Protein AF-A0A0D8XT19-F1 (afdb_monomer_lite)

pLDDT: mean 76.67, std 19.96, range [45.09, 95.81]

Radius of gyration: 22.97 Å; chains: 1; bounding box: 29×66×42 Å

Sequence (74 aa):
MDTLMEDPVKLPSGHIMDRKHIMRHLLSSQTNPFNRAPLSEEELVPAHSSPYTMAKKVNMKQKRKSLSASMQNI

Structure (mmCIF, N/CA/C/O backbone):
data_AF-A0A0D8XT19-F1
#
_entry.id   AF-A0A0D8XT19-F1
#
loop_
_atom_site.group_PDB
_atom_site.id
_atom_site.type_symbol
_atom_site.label_atom_id
_atom_site.label_alt_id
_atom_site.label_comp_id
_atom_site.label_asym_id
_atom_site.label_entity_id
_atom_site.label_seq_id
_atom_site.pdbx_PDB_ins_code
_atom_site.Cartn_x
_atom_site.Cartn_y
_atom_site.Cartn_z
_atom_site.occupancy
_atom_site.B_iso_or_equiv
_atom_site.auth_seq_id
_atom_site.auth_comp_id
_atom_site.auth_asym_id
_atom_site.auth_atom_id
_atom_site.pdbx_PDB_model_num
ATOM 1 N N . MET A 1 1 ? -11.438 -12.330 -9.886 1.00 48.72 1 MET A N 1
ATOM 2 C CA . MET A 1 1 ? -11.854 -12.154 -8.479 1.00 48.72 1 MET A CA 1
ATOM 3 C C . MET A 1 1 ? -11.850 -10.664 -8.204 1.00 48.72 1 MET A C 1
ATOM 5 O O . MET A 1 1 ? -10.796 -10.121 -7.912 1.00 48.72 1 MET A O 1
ATOM 9 N N . ASP A 1 2 ? -13.004 -10.015 -8.353 1.00 55.09 2 ASP A N 1
ATOM 10 C CA . ASP A 1 2 ? -13.190 -8.595 -8.029 1.00 55.09 2 ASP A CA 1
ATOM 11 C C . ASP A 1 2 ? -13.667 -8.481 -6.581 1.00 55.09 2 ASP A C 1
ATOM 13 O O . ASP A 1 2 ? -14.830 -8.216 -6.286 1.00 55.09 2 ASP A O 1
ATOM 17 N N . THR A 1 3 ? -12.775 -8.815 -5.652 1.00 65.50 3 THR A N 1
ATOM 18 C CA . THR A 1 3 ? -13.049 -8.689 -4.220 1.00 65.50 3 THR A CA 1
ATOM 19 C C . THR A 1 3 ? -12.886 -7.236 -3.797 1.00 65.50 3 THR A C 1
ATOM 21 O O . THR A 1 3 ? -11.836 -6.638 -4.040 1.00 65.50 3 THR A O 1
ATOM 24 N N . LEU A 1 4 ? -13.910 -6.685 -3.141 1.00 81.62 4 LEU A N 1
ATOM 25 C CA . LEU A 1 4 ? -13.843 -5.384 -2.481 1.00 81.62 4 LEU A CA 1
ATOM 26 C C . LEU A 1 4 ? -12.658 -5.372 -1.500 1.00 81.62 4 LEU A C 1
ATOM 28 O O . LEU A 1 4 ? -12.524 -6.281 -0.683 1.00 81.62 4 LEU A O 1
ATOM 32 N N . MET A 1 5 ? -11.795 -4.360 -1.596 1.00 86.19 5 MET A N 1
ATOM 33 C CA . MET A 1 5 ? -10.683 -4.187 -0.658 1.00 86.19 5 MET A CA 1
ATOM 34 C C . MET A 1 5 ? -11.224 -3.695 0.686 1.00 86.19 5 MET A C 1
ATOM 36 O O . MET A 1 5 ? -11.866 -2.646 0.738 1.00 86.19 5 MET A O 1
ATOM 40 N N . GLU A 1 6 ? -10.954 -4.436 1.761 1.00 87.31 6 GLU A N 1
ATOM 41 C CA . GLU A 1 6 ? -11.400 -4.080 3.116 1.00 87.31 6 GLU A CA 1
ATOM 42 C C . GLU A 1 6 ? -10.476 -3.019 3.731 1.00 87.31 6 GLU A C 1
ATOM 44 O O . GLU A 1 6 ? -10.943 -1.972 4.183 1.00 87.31 6 GLU A O 1
ATOM 49 N N . ASP A 1 7 ? -9.159 -3.249 3.674 1.00 89.69 7 ASP A N 1
ATOM 50 C CA . ASP A 1 7 ? -8.131 -2.325 4.169 1.00 89.69 7 ASP A CA 1
ATOM 51 C C . ASP A 1 7 ? -7.107 -1.980 3.064 1.00 89.69 7 ASP A C 1
ATOM 53 O O . ASP A 1 7 ? -5.993 -2.509 3.042 1.00 89.69 7 ASP A O 1
ATOM 57 N N . PRO A 1 8 ? -7.484 -1.144 2.079 1.00 92.81 8 PRO A N 1
ATOM 58 C CA . PRO A 1 8 ? -6.606 -0.694 1.017 1.00 92.81 8 PRO A CA 1
ATOM 59 C C . PRO A 1 8 ? -5.422 0.104 1.575 1.00 92.81 8 PRO A C 1
ATOM 61 O O . PRO A 1 8 ? -5.565 1.114 2.271 1.00 92.81 8 PRO A O 1
ATOM 64 N N . VAL A 1 9 ? -4.230 -0.314 1.172 1.00 93.44 9 VAL A N 1
ATOM 65 C CA . VAL A 1 9 ? -2.960 0.366 1.398 1.00 93.44 9 VAL A CA 1
ATOM 66 C C . VAL A 1 9 ? -2.329 0.739 0.067 1.00 93.44 9 VAL A C 1
ATOM 68 O O . VAL A 1 9 ? -2.438 0.020 -0.927 1.00 93.44 9 VAL A O 1
ATOM 71 N N . LYS A 1 10 ? -1.667 1.888 0.052 1.00 94.00 10 LYS A N 1
ATOM 72 C CA . LYS A 1 10 ? -0.918 2.425 -1.071 1.00 94.00 10 LYS A CA 1
ATOM 73 C C . LYS A 1 10 ? 0.556 2.073 -0.910 1.00 94.00 10 LYS A C 1
ATOM 75 O O . LYS A 1 10 ? 1.161 2.365 0.121 1.00 94.00 10 LYS A O 1
ATOM 80 N N . LEU A 1 11 ? 1.121 1.472 -1.950 1.00 93.94 11 LEU A N 1
ATOM 81 C CA . LEU A 1 11 ? 2.546 1.178 -2.063 1.00 93.94 11 LEU A CA 1
ATOM 82 C C . LEU A 1 11 ? 3.303 2.426 -2.564 1.00 93.94 11 LEU A C 1
ATOM 84 O O . LEU A 1 11 ? 2.715 3.241 -3.285 1.00 93.94 11 LEU A O 1
ATOM 88 N N . PRO A 1 12 ? 4.625 2.532 -2.324 1.00 92.44 12 PRO A N 1
ATOM 89 C CA . PRO A 1 12 ? 5.469 3.602 -2.879 1.00 92.44 12 PRO A CA 1
ATOM 90 C C . PRO A 1 12 ? 5.408 3.693 -4.408 1.00 92.44 12 PRO A C 1
ATOM 92 O O . PRO A 1 12 ? 5.496 4.771 -4.986 1.00 92.44 12 PRO A O 1
ATOM 95 N N . SER A 1 13 ? 5.174 2.554 -5.069 1.00 91.62 13 SER A N 1
ATOM 96 C CA . SER A 1 13 ? 4.970 2.471 -6.523 1.00 91.62 13 SER A CA 1
ATOM 97 C C . SER A 1 13 ? 3.664 3.104 -7.031 1.00 91.62 13 SER A C 1
ATOM 99 O O . SER A 1 13 ? 3.456 3.170 -8.237 1.00 91.62 13 SER A O 1
ATOM 101 N N . GLY A 1 14 ? 2.762 3.527 -6.140 1.00 90.12 14 GLY A N 1
ATOM 102 C CA . GLY A 1 14 ? 1.461 4.108 -6.480 1.00 90.12 14 GLY A CA 1
ATOM 103 C C . GLY A 1 14 ? 0.310 3.103 -6.581 1.00 90.12 14 GLY A C 1
ATOM 104 O O . GLY A 1 14 ? -0.845 3.525 -6.569 1.00 90.12 14 GLY A O 1
ATOM 105 N N . HIS A 1 15 ? 0.600 1.799 -6.616 1.00 92.75 15 HIS A N 1
ATOM 106 C CA . HIS A 1 15 ? -0.420 0.748 -6.593 1.00 92.75 15 HIS A CA 1
ATOM 107 C C . HIS A 1 15 ? -1.157 0.702 -5.248 1.00 92.75 15 HIS A C 1
ATOM 109 O O . HIS A 1 15 ? -0.559 0.941 -4.198 1.00 92.75 15 HIS A O 1
ATOM 115 N N . ILE A 1 16 ? -2.447 0.362 -5.289 1.00 92.75 16 ILE A N 1
ATOM 116 C CA . ILE A 1 16 ? -3.291 0.160 -4.108 1.00 92.75 16 ILE A CA 1
ATOM 117 C C . ILE A 1 16 ? -3.701 -1.309 -4.054 1.00 92.75 16 ILE A C 1
ATOM 119 O O . ILE A 1 16 ? -4.123 -1.870 -5.065 1.00 92.75 16 ILE A O 1
ATOM 123 N N . MET A 1 17 ? -3.582 -1.928 -2.884 1.00 92.81 17 MET A N 1
ATOM 124 C CA . MET A 1 17 ? -4.035 -3.297 -2.644 1.00 92.81 17 MET A CA 1
ATOM 125 C C . MET A 1 17 ? -4.444 -3.497 -1.187 1.00 92.81 17 MET A C 1
ATOM 127 O O . MET A 1 17 ? -4.151 -2.663 -0.340 1.00 92.81 17 MET A O 1
ATOM 131 N N . ASP A 1 18 ? -5.113 -4.604 -0.881 1.00 93.25 18 ASP A N 1
ATOM 132 C CA . ASP A 1 18 ? -5.520 -4.920 0.491 1.00 93.25 18 ASP A CA 1
ATOM 133 C C . ASP A 1 18 ? -4.305 -5.260 1.378 1.00 93.25 18 ASP A C 1
ATOM 135 O O . ASP A 1 18 ? -3.440 -6.058 0.983 1.00 93.25 18 ASP A O 1
ATOM 139 N N . ARG A 1 19 ? -4.265 -4.697 2.592 1.00 92.94 19 ARG A N 1
ATOM 140 C CA . ARG A 1 19 ? -3.219 -4.916 3.596 1.00 92.94 19 ARG A CA 1
ATOM 141 C C . ARG A 1 19 ? -2.949 -6.398 3.813 1.00 92.94 19 ARG A C 1
ATOM 143 O O . ARG A 1 19 ? -1.792 -6.808 3.804 1.00 92.94 19 ARG A O 1
ATOM 150 N N . LYS A 1 20 ? -3.989 -7.227 3.961 1.00 93.62 20 LYS A N 1
ATOM 151 C CA . LYS A 1 20 ? -3.812 -8.664 4.256 1.00 93.62 20 LYS A CA 1
ATOM 152 C C . LYS A 1 20 ? -3.034 -9.403 3.164 1.00 93.62 20 LYS A C 1
ATOM 154 O O . LYS A 1 20 ? -2.281 -10.331 3.459 1.00 93.62 20 LYS A O 1
ATOM 159 N N . HIS A 1 21 ? -3.184 -8.974 1.912 1.00 93.50 21 HIS A N 1
ATOM 160 C CA . HIS A 1 21 ? -2.496 -9.579 0.777 1.00 93.50 21 HIS A CA 1
ATOM 161 C C . HIS A 1 21 ? -1.034 -9.138 0.702 1.00 93.50 21 HIS A C 1
ATOM 163 O O . HIS A 1 21 ? -0.159 -9.994 0.567 1.00 93.50 21 HIS A O 1
ATOM 169 N N . ILE A 1 22 ? -0.753 -7.837 0.843 1.00 95.00 22 ILE A N 1
ATOM 170 C CA . ILE A 1 22 ? 0.636 -7.356 0.819 1.00 95.00 22 ILE A CA 1
ATOM 171 C C . ILE A 1 22 ? 1.430 -7.855 2.029 1.00 95.00 22 ILE A C 1
ATOM 173 O O . ILE A 1 22 ? 2.572 -8.263 1.867 1.00 95.00 22 ILE A O 1
ATOM 177 N N . MET A 1 23 ? 0.816 -7.941 3.213 1.00 94.81 23 MET A N 1
ATOM 178 C CA . MET A 1 23 ? 1.461 -8.501 4.406 1.00 94.81 23 MET A CA 1
ATOM 179 C C . MET A 1 23 ? 1.900 -9.945 4.192 1.00 94.81 23 MET A C 1
ATOM 181 O O . MET A 1 23 ? 3.049 -10.289 4.447 1.00 94.81 23 MET A O 1
ATOM 185 N N . ARG A 1 24 ? 1.021 -10.798 3.652 1.00 95.31 24 ARG A N 1
ATOM 186 C CA . ARG A 1 24 ? 1.378 -12.191 3.353 1.00 95.31 24 ARG A CA 1
ATOM 187 C C . ARG A 1 24 ? 2.527 -12.294 2.348 1.00 95.31 24 ARG A C 1
ATOM 189 O O . ARG A 1 24 ? 3.378 -13.172 2.492 1.00 95.31 24 ARG A O 1
ATOM 196 N N . HIS A 1 25 ? 2.547 -11.414 1.346 1.00 94.81 25 HIS A N 1
ATOM 197 C CA . HIS A 1 25 ? 3.650 -11.345 0.392 1.00 94.81 25 HIS A CA 1
ATOM 198 C C . HIS A 1 25 ? 4.955 -10.962 1.092 1.00 94.81 25 HIS A C 1
ATOM 200 O O . HIS A 1 25 ? 5.918 -11.709 0.973 1.00 94.81 25 HIS A O 1
ATOM 206 N N . LEU A 1 26 ? 4.964 -9.898 1.902 1.00 94.56 26 LEU A N 1
ATOM 207 C CA . LEU A 1 26 ? 6.149 -9.432 2.636 1.00 94.56 26 LEU A CA 1
ATOM 208 C C . LEU A 1 26 ? 6.689 -10.451 3.650 1.00 94.56 26 LEU A C 1
ATOM 210 O O . LEU A 1 26 ? 7.902 -10.539 3.827 1.00 94.56 26 LEU A O 1
ATOM 214 N N . LEU A 1 27 ? 5.819 -11.274 4.247 1.00 94.94 27 LEU A N 1
ATOM 215 C CA . LEU A 1 27 ? 6.225 -12.408 5.092 1.00 94.94 27 LEU A CA 1
ATOM 216 C C . LEU A 1 27 ? 6.979 -13.500 4.316 1.00 94.94 27 LEU A C 1
ATOM 218 O O . LEU A 1 27 ? 7.739 -14.258 4.911 1.00 94.94 27 LEU A O 1
ATOM 222 N N . SER A 1 28 ? 6.758 -13.597 3.003 1.00 94.31 28 SER A N 1
ATOM 223 C CA . SER A 1 28 ? 7.415 -14.578 2.128 1.00 94.31 28 SER A CA 1
ATOM 224 C C . SER A 1 28 ? 8.607 -13.974 1.375 1.00 94.31 28 SER A C 1
ATOM 226 O O . SER A 1 28 ? 9.613 -14.640 1.150 1.00 94.31 28 SER A O 1
ATOM 228 N N . SER A 1 29 ? 8.490 -12.714 0.951 1.00 93.38 29 SER A N 1
ATOM 229 C CA . SER A 1 29 ? 9.476 -11.965 0.179 1.00 93.38 29 SER A CA 1
ATOM 230 C C . SER A 1 29 ? 9.281 -10.467 0.398 1.00 93.38 29 SER A C 1
ATOM 232 O O . SER A 1 29 ? 8.228 -9.922 0.075 1.00 93.38 29 SER A O 1
ATOM 234 N N . GLN A 1 30 ? 10.323 -9.780 0.867 1.00 95.00 30 GLN A N 1
ATOM 235 C CA . GLN A 1 30 ? 10.341 -8.325 1.074 1.00 95.00 30 GLN A CA 1
ATOM 236 C C . GLN A 1 30 ? 10.483 -7.549 -0.247 1.00 95.00 30 GLN A C 1
ATOM 238 O O . GLN A 1 30 ? 11.421 -6.780 -0.464 1.00 95.00 30 GLN A O 1
ATOM 243 N N . THR A 1 31 ? 9.578 -7.809 -1.185 1.00 95.56 31 THR A N 1
ATOM 244 C CA . THR A 1 31 ? 9.555 -7.185 -2.507 1.00 95.56 31 THR A CA 1
ATOM 245 C C . THR A 1 31 ? 8.157 -6.705 -2.854 1.00 95.56 31 THR A C 1
ATOM 247 O O . THR A 1 31 ? 7.159 -7.171 -2.320 1.00 95.56 31 THR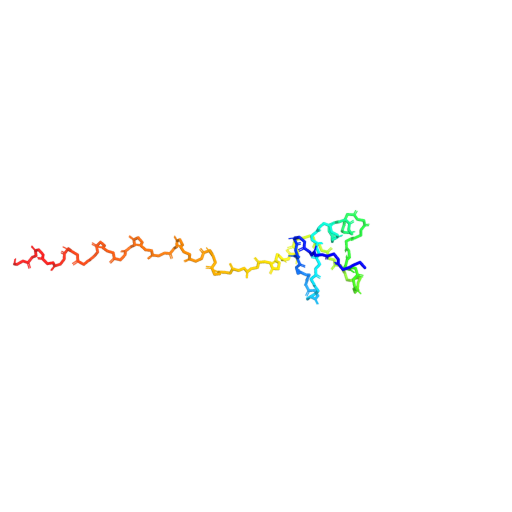 A O 1
ATOM 250 N N . ASN A 1 32 ? 8.051 -5.767 -3.779 1.00 93.62 32 ASN A N 1
ATOM 251 C CA . ASN A 1 32 ? 6.784 -5.330 -4.330 1.00 93.62 32 ASN A CA 1
ATOM 252 C C . ASN A 1 32 ? 6.287 -6.359 -5.369 1.00 93.62 32 ASN A C 1
ATOM 254 O O . ASN A 1 32 ? 7.028 -6.688 -6.299 1.00 93.62 32 ASN A O 1
ATOM 258 N N . PRO A 1 33 ? 5.036 -6.842 -5.278 1.00 93.94 33 PRO A N 1
ATOM 259 C CA . PRO A 1 33 ? 4.529 -7.896 -6.159 1.00 93.94 33 PRO A CA 1
ATOM 260 C C . PRO A 1 33 ? 4.411 -7.484 -7.639 1.00 93.94 33 PRO A C 1
ATOM 262 O O . PRO A 1 33 ? 4.338 -8.354 -8.503 1.00 93.94 33 PRO A O 1
ATOM 265 N N . 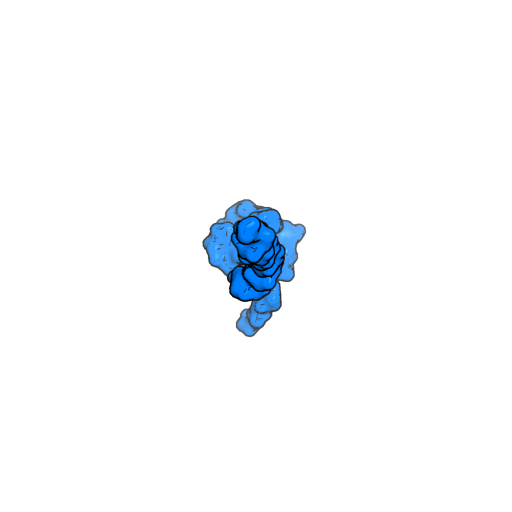PHE A 1 34 ? 4.415 -6.183 -7.953 1.00 93.62 34 PHE A N 1
ATOM 266 C CA . PHE A 1 34 ? 4.224 -5.669 -9.315 1.00 93.62 34 PHE A CA 1
ATOM 267 C C . PHE A 1 34 ? 5.535 -5.391 -10.053 1.00 93.62 34 PHE A C 1
ATOM 269 O O . PHE A 1 34 ? 5.657 -5.700 -11.235 1.00 93.62 34 PHE A O 1
ATOM 276 N N . ASN A 1 35 ? 6.520 -4.805 -9.372 1.00 93.00 35 ASN A N 1
ATOM 277 C CA . ASN A 1 35 ? 7.787 -4.393 -9.989 1.00 93.00 35 ASN A CA 1
ATOM 278 C C . ASN A 1 35 ? 9.020 -5.077 -9.377 1.00 93.00 35 ASN A C 1
ATOM 280 O O . ASN A 1 35 ? 10.133 -4.826 -9.829 1.00 93.00 35 ASN A O 1
ATOM 284 N N . ARG A 1 36 ? 8.826 -5.939 -8.366 1.00 93.50 36 ARG A N 1
ATOM 285 C CA . ARG A 1 36 ? 9.870 -6.689 -7.646 1.00 93.50 36 ARG A CA 1
ATOM 286 C C . ARG A 1 36 ? 10.932 -5.819 -6.970 1.00 93.50 36 ARG A C 1
ATOM 288 O O . ARG A 1 36 ? 11.968 -6.338 -6.565 1.00 93.50 36 ARG A O 1
ATOM 295 N N . ALA A 1 37 ? 10.683 -4.518 -6.826 1.00 94.62 37 ALA A N 1
ATOM 296 C CA . ALA A 1 37 ? 11.552 -3.643 -6.052 1.00 94.62 37 ALA A CA 1
ATOM 297 C C . ALA A 1 37 ? 11.535 -4.062 -4.571 1.00 94.62 37 ALA A C 1
ATOM 299 O O . ALA A 1 37 ? 10.510 -4.581 -4.122 1.00 94.62 37 ALA A O 1
ATOM 300 N N . PRO A 1 38 ? 12.615 -3.838 -3.806 1.00 95.62 38 PRO A N 1
ATOM 301 C CA . PRO A 1 38 ? 12.587 -3.990 -2.356 1.00 95.62 38 PRO A CA 1
ATOM 302 C C . PRO A 1 38 ? 11.439 -3.171 -1.764 1.00 95.62 38 PRO A C 1
ATOM 304 O O . PRO A 1 38 ? 11.196 -2.045 -2.199 1.00 95.62 38 PRO A O 1
ATOM 307 N N . LEU A 1 39 ? 10.706 -3.762 -0.829 1.00 95.81 39 LEU A N 1
ATOM 308 C CA . LEU A 1 39 ? 9.569 -3.123 -0.178 1.00 95.81 39 LEU A CA 1
ATOM 309 C C . LEU A 1 39 ? 9.485 -3.632 1.254 1.00 95.81 39 LEU A C 1
ATOM 311 O O . LEU A 1 39 ? 9.574 -4.841 1.482 1.00 95.81 39 LEU A O 1
ATOM 315 N N . SER A 1 40 ? 9.275 -2.720 2.195 1.00 94.19 40 SER A N 1
ATOM 316 C CA . SER A 1 40 ? 9.057 -3.049 3.600 1.00 94.19 40 SER A CA 1
ATOM 317 C C . SER A 1 40 ? 7.665 -2.609 4.068 1.00 94.19 40 SER A C 1
ATOM 319 O O . SER A 1 40 ? 6.946 -1.893 3.366 1.00 94.19 40 SER A O 1
ATOM 321 N N . GLU A 1 41 ? 7.234 -3.099 5.230 1.00 92.75 41 GLU A N 1
ATOM 322 C CA . GLU A 1 41 ? 5.889 -2.831 5.759 1.00 92.75 41 GLU A CA 1
ATOM 323 C C . GLU A 1 41 ? 5.703 -1.357 6.148 1.00 92.75 41 GLU A C 1
ATOM 325 O O . GLU A 1 41 ? 4.621 -0.793 5.988 1.00 92.75 41 GLU A O 1
ATOM 330 N N . GLU A 1 42 ? 6.771 -0.717 6.607 1.00 93.31 42 GLU A N 1
ATOM 331 C CA . GLU A 1 42 ? 6.800 0.662 7.092 1.00 93.31 42 GLU A CA 1
ATOM 332 C C . GLU A 1 42 ? 6.553 1.679 5.971 1.00 93.31 42 GLU A C 1
ATOM 334 O O . GLU A 1 42 ? 6.118 2.801 6.227 1.00 93.31 42 GLU A O 1
ATOM 339 N N . GLU A 1 43 ? 6.801 1.285 4.722 1.00 92.25 43 GLU A N 1
ATOM 340 C CA . GLU A 1 43 ? 6.579 2.114 3.537 1.00 92.25 43 GLU A CA 1
ATOM 341 C C . GLU A 1 43 ? 5.115 2.100 3.058 1.00 92.25 43 GLU A C 1
ATOM 343 O O . GLU A 1 43 ? 4.757 2.799 2.104 1.00 92.25 43 GLU A O 1
ATOM 348 N N . LEU A 1 44 ? 4.247 1.306 3.694 1.00 92.25 44 LEU A N 1
ATOM 349 C CA . LEU A 1 44 ? 2.842 1.173 3.317 1.00 92.25 44 LEU A CA 1
ATOM 350 C C . LEU A 1 44 ? 1.979 2.250 3.975 1.00 92.25 44 LEU A C 1
ATOM 352 O O . LEU A 1 4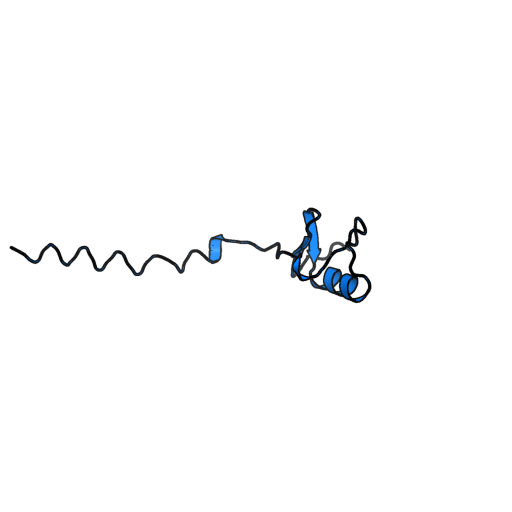4 ? 1.890 2.361 5.197 1.00 92.25 44 LEU A O 1
ATOM 356 N N . VAL A 1 45 ? 1.244 2.995 3.150 1.00 92.69 45 VAL A N 1
ATOM 357 C CA . VAL A 1 45 ? 0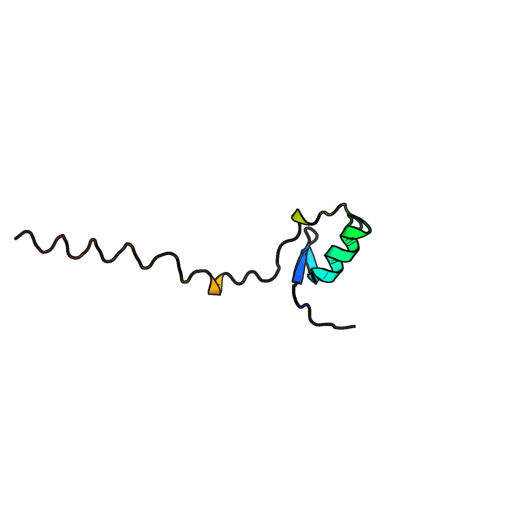.372 4.081 3.614 1.00 92.69 45 VAL A CA 1
ATOM 358 C C . VAL A 1 45 ? -1.095 3.660 3.503 1.00 92.69 45 VAL A C 1
ATOM 360 O O . VAL A 1 45 ? -1.505 3.220 2.431 1.00 92.69 45 VAL A O 1
ATOM 363 N N . PRO A 1 46 ? -1.934 3.807 4.545 1.00 92.12 46 PRO A N 1
ATOM 364 C CA . PRO A 1 46 ? -3.373 3.579 4.418 1.00 92.12 46 PRO A CA 1
ATOM 365 C C . PRO A 1 46 ? -3.983 4.455 3.312 1.00 92.12 46 PRO A C 1
ATOM 367 O O . PRO A 1 46 ? -3.810 5.673 3.315 1.00 92.12 46 PRO A O 1
ATOM 370 N N . ALA A 1 47 ? -4.715 3.855 2.369 1.00 86.31 47 ALA A N 1
ATOM 371 C CA . ALA A 1 47 ? -5.363 4.597 1.281 1.00 86.31 47 ALA A CA 1
ATOM 372 C C . ALA A 1 47 ? -6.648 5.316 1.739 1.00 86.31 47 ALA A C 1
ATOM 374 O O . ALA A 1 47 ? -7.137 6.214 1.056 1.00 86.31 47 ALA A O 1
ATOM 375 N N . HIS A 1 48 ? -7.170 4.972 2.921 1.00 73.38 48 HIS A N 1
ATOM 376 C CA . HIS A 1 48 ? -8.329 5.607 3.552 1.00 73.38 48 HIS A CA 1
ATOM 377 C C . HIS A 1 48 ? -7.965 6.897 4.300 1.00 73.38 48 HIS A C 1
ATOM 379 O O . HIS A 1 48 ? -8.273 7.060 5.480 1.00 73.38 48 HIS A O 1
ATOM 385 N N . SER A 1 49 ? -7.310 7.855 3.646 1.00 55.00 49 SER A N 1
ATOM 386 C CA . SER A 1 49 ? -7.184 9.199 4.216 1.00 55.00 49 SER A CA 1
ATOM 387 C C . SER A 1 49 ? -8.432 10.013 3.867 1.00 55.00 49 SER A C 1
ATOM 389 O O . SER A 1 49 ? -8.442 10.745 2.879 1.00 55.00 49 SER A O 1
ATOM 391 N N . SER A 1 50 ? -9.496 9.908 4.668 1.00 46.69 50 SER A N 1
ATOM 392 C CA . SER A 1 50 ? -10.519 10.961 4.709 1.00 46.69 50 SER A CA 1
ATOM 393 C C . SER A 1 50 ? -10.153 11.967 5.806 1.00 46.69 50 SER A C 1
ATOM 395 O O . SER A 1 50 ? -10.511 11.771 6.969 1.00 46.69 50 SER A O 1
ATOM 397 N N . PRO A 1 51 ? -9.451 13.071 5.487 1.00 50.28 51 PRO A N 1
ATOM 398 C CA . PRO A 1 51 ? -9.238 14.157 6.445 1.00 50.28 51 PRO A CA 1
ATOM 399 C C . PRO A 1 51 ? -10.552 14.846 6.857 1.00 50.28 51 PRO A C 1
ATOM 401 O O . PRO A 1 51 ? -10.571 15.597 7.833 1.00 50.28 51 PRO A O 1
ATOM 404 N N . TYR A 1 52 ? -11.667 14.578 6.165 1.00 47.28 52 TYR A N 1
ATOM 405 C CA . TYR A 1 52 ? -12.950 15.231 6.424 1.00 47.28 52 TYR A CA 1
ATOM 406 C C . TYR A 1 52 ? -13.578 14.838 7.776 1.00 47.28 52 TYR A C 1
ATOM 408 O O . TYR A 1 52 ? -14.347 15.611 8.343 1.00 47.28 52 TYR A O 1
ATOM 416 N N . THR A 1 53 ? -13.229 13.682 8.355 1.00 45.34 53 THR A N 1
ATOM 417 C CA . THR A 1 53 ? -13.785 13.239 9.651 1.00 45.34 53 THR A CA 1
ATOM 418 C C . THR A 1 53 ? -12.889 13.544 10.856 1.00 45.34 53 THR A C 1
ATOM 420 O O . THR A 1 53 ? -13.399 13.647 11.974 1.00 45.34 53 THR A O 1
ATOM 423 N N . MET A 1 54 ? -11.582 13.766 10.672 1.00 48.72 54 MET A N 1
ATOM 424 C CA . MET A 1 54 ? -10.656 14.011 11.795 1.00 48.72 54 MET A CA 1
ATOM 425 C C . MET A 1 54 ? -10.544 15.493 12.199 1.00 48.72 54 MET A C 1
ATOM 427 O O . MET A 1 54 ? -10.227 15.798 13.350 1.00 48.72 54 MET A O 1
ATOM 431 N N . ALA A 1 55 ? -10.878 16.439 11.316 1.00 48.59 55 ALA A N 1
ATOM 432 C CA . ALA A 1 55 ? -10.730 17.876 11.581 1.00 48.59 55 ALA A CA 1
ATOM 433 C C . ALA A 1 55 ? -11.819 18.501 12.487 1.00 48.59 55 ALA A C 1
ATOM 435 O O . ALA A 1 55 ? -11.830 19.713 12.690 1.00 48.59 55 ALA A O 1
ATOM 436 N N . LYS A 1 56 ? -12.728 17.716 13.088 1.00 45.09 56 LYS A N 1
ATOM 437 C CA . LYS A 1 56 ? -13.771 18.241 13.998 1.00 45.09 56 LYS A CA 1
ATOM 438 C C . LYS A 1 56 ? -13.348 18.395 15.468 1.00 45.09 56 LYS A C 1
ATOM 440 O O . LYS A 1 56 ? -14.193 18.735 16.293 1.00 45.09 56 LYS A O 1
ATOM 445 N N . LYS A 1 57 ? -12.081 18.162 15.841 1.00 51.22 57 LYS A N 1
ATOM 446 C CA . LYS A 1 57 ? -11.658 18.183 17.263 1.00 51.22 57 LYS A CA 1
ATOM 447 C C . LYS A 1 57 ? -10.554 19.166 17.663 1.00 51.22 57 LYS A C 1
ATOM 449 O O . LYS A 1 57 ? -10.249 19.236 18.849 1.00 51.22 57 LYS A O 1
ATOM 454 N N . VAL A 1 58 ? -10.023 19.997 16.764 1.00 54.84 58 VAL A N 1
ATOM 455 C CA . VAL A 1 58 ? -8.912 20.907 17.114 1.00 54.84 58 VAL A CA 1
ATOM 456 C C . VAL A 1 58 ? -9.166 22.333 16.610 1.00 54.84 58 VAL A C 1
ATOM 458 O O . VAL A 1 58 ? -8.468 22.764 15.710 1.00 54.84 58 VAL A O 1
ATOM 461 N N . ASN A 1 59 ? -10.183 23.050 1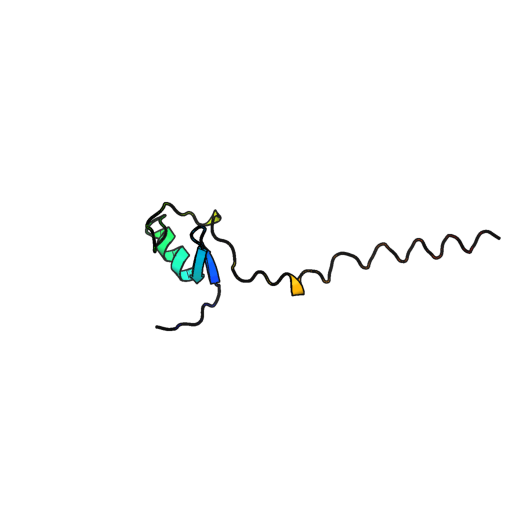7.135 1.00 51.09 59 ASN A N 1
ATOM 462 C CA . ASN A 1 59 ? -10.092 24.519 17.373 1.00 51.09 59 ASN A CA 1
ATOM 463 C C . ASN A 1 59 ? -11.314 25.264 17.984 1.00 51.09 59 ASN A C 1
ATOM 465 O O . ASN A 1 59 ? -11.388 26.484 17.877 1.00 51.09 59 ASN A O 1
ATOM 469 N N . MET A 1 60 ? -12.283 24.631 18.664 1.00 51.56 60 MET A N 1
ATOM 470 C CA . MET A 1 60 ? -13.402 25.398 19.277 1.00 51.56 60 MET A CA 1
ATOM 471 C C . MET A 1 60 ? -13.203 25.845 20.741 1.00 51.56 60 MET A C 1
ATOM 473 O O . MET A 1 60 ? -14.090 26.498 21.289 1.00 51.56 60 MET A O 1
ATOM 477 N N . LYS A 1 61 ? -12.065 25.557 21.395 1.00 51.66 61 LYS A N 1
ATOM 478 C CA . LYS A 1 61 ? -11.890 25.838 22.840 1.00 51.66 61 LYS A CA 1
ATOM 479 C C . LYS A 1 61 ? -11.172 27.144 23.215 1.00 51.66 61 LYS A C 1
ATOM 481 O O . LYS A 1 61 ? -11.339 27.572 24.354 1.00 51.66 61 LYS A O 1
ATOM 486 N N . GLN A 1 62 ? -10.455 27.826 22.316 1.00 53.75 62 GLN A N 1
ATOM 487 C CA . GLN A 1 62 ? -9.628 28.980 22.725 1.00 53.75 62 GLN A CA 1
ATOM 488 C C . GLN A 1 62 ? -10.212 30.380 22.448 1.00 53.75 62 GLN A C 1
ATOM 490 O O . GLN A 1 62 ? -9.782 31.329 23.094 1.00 53.75 62 GLN A O 1
ATOM 495 N N . LYS A 1 63 ? -11.199 30.563 21.554 1.00 49.97 63 LYS A N 1
ATOM 496 C CA . LYS A 1 63 ? -11.587 31.925 21.103 1.00 49.97 63 LYS A CA 1
ATOM 497 C C . LYS A 1 63 ? -12.774 32.583 21.833 1.00 49.97 63 LYS A C 1
ATOM 499 O O . LYS A 1 63 ? -13.112 33.716 21.519 1.00 49.97 63 LYS A O 1
ATOM 504 N N . ARG A 1 64 ? -13.407 31.926 22.817 1.00 52.12 64 ARG A N 1
ATOM 505 C CA . ARG A 1 64 ? -14.541 32.514 23.579 1.00 52.12 64 ARG A CA 1
ATOM 506 C C . ARG A 1 64 ? -14.156 33.141 24.924 1.00 52.12 64 ARG A C 1
ATOM 508 O O . ARG A 1 64 ? -14.992 33.807 25.517 1.00 52.12 64 ARG A O 1
ATOM 515 N N . LYS A 1 65 ? -12.918 32.959 25.405 1.00 51.62 65 LYS A N 1
ATOM 516 C CA . LYS A 1 65 ? -12.482 33.502 26.708 1.00 51.62 65 LYS A CA 1
ATOM 517 C C . LYS A 1 65 ? -11.901 34.921 26.655 1.00 51.62 65 LYS A C 1
ATOM 519 O O . LYS A 1 65 ? -11.744 35.519 27.707 1.00 51.62 65 LYS A O 1
ATOM 524 N N . SER A 1 66 ? -11.610 35.476 25.476 1.00 51.25 66 SER A N 1
ATOM 525 C CA . SER A 1 66 ? -10.965 36.797 25.362 1.00 51.25 66 SER A CA 1
ATOM 526 C C . SER A 1 66 ? -11.894 37.953 24.973 1.00 51.25 66 SER A C 1
ATOM 528 O O . SER A 1 66 ? -11.451 39.093 24.999 1.00 51.25 66 SER A O 1
ATOM 530 N N . LEU A 1 67 ? -13.171 37.707 24.646 1.00 53.50 67 LEU A N 1
ATOM 531 C CA . LEU A 1 67 ? -14.117 38.773 24.265 1.00 53.50 67 LEU A CA 1
ATOM 532 C C . LEU A 1 67 ? -15.026 39.260 25.405 1.00 53.50 67 LEU A C 1
ATOM 534 O O . LEU A 1 67 ? -15.630 40.315 25.263 1.00 53.50 67 LEU A O 1
ATOM 538 N N . SER A 1 68 ? -15.104 38.558 26.542 1.00 52.81 68 SER A N 1
ATOM 539 C CA . SER A 1 68 ? -15.880 39.035 27.702 1.00 52.81 68 SER A CA 1
ATOM 540 C C . SER A 1 68 ? -15.047 39.790 28.744 1.00 52.81 68 SER A C 1
ATOM 542 O O . SER A 1 68 ? -15.617 40.305 29.697 1.00 52.81 68 SER A O 1
ATOM 544 N N . ALA A 1 69 ? -13.718 39.852 28.591 1.00 57.88 69 ALA A N 1
ATOM 545 C CA . ALA A 1 69 ? -12.820 40.461 29.578 1.00 57.88 69 ALA A CA 1
ATOM 546 C C . ALA A 1 69 ? -12.457 41.933 29.287 1.00 57.88 69 ALA A C 1
ATOM 548 O O . ALA A 1 69 ? -11.837 42.572 30.128 1.00 57.88 69 ALA A O 1
ATOM 549 N N . SER A 1 70 ? -12.860 42.495 28.140 1.00 56.88 70 SER A N 1
ATOM 550 C CA . SER A 1 70 ? -12.595 43.910 27.805 1.00 56.88 70 SER A CA 1
ATOM 551 C C . SER A 1 70 ? -13.829 44.815 27.851 1.00 56.88 70 SER A C 1
ATOM 553 O O . SER A 1 70 ? -13.721 45.987 27.520 1.00 56.88 70 SER A O 1
ATOM 555 N N . MET A 1 71 ? -14.988 44.312 28.290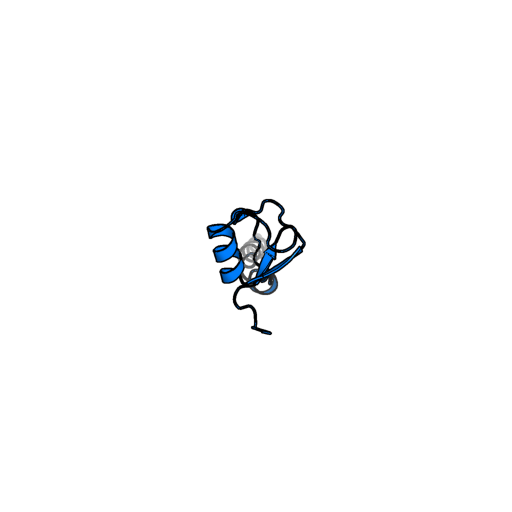 1.00 59.50 71 MET A N 1
ATOM 556 C CA . MET A 1 71 ? -16.200 45.129 28.481 1.00 59.50 71 MET A CA 1
ATOM 557 C C . MET A 1 71 ? -16.525 45.406 29.960 1.00 59.50 71 MET A C 1
ATOM 559 O O . MET A 1 71 ? -17.638 45.817 30.267 1.00 59.50 71 MET A O 1
ATOM 563 N N . GLN A 1 72 ? -15.582 45.164 30.879 1.00 59.81 72 GLN A N 1
ATOM 564 C CA . GLN A 1 72 ? -15.770 45.402 32.321 1.00 59.81 72 GLN A CA 1
ATOM 565 C C . GLN A 1 72 ? -14.881 46.507 32.911 1.00 59.81 72 GLN A C 1
ATOM 567 O O . GLN A 1 72 ? -14.950 46.733 34.112 1.00 59.81 72 GLN A O 1
ATOM 572 N N . ASN A 1 73 ? -14.118 47.235 32.092 1.00 50.22 73 ASN A N 1
ATOM 573 C CA . ASN A 1 73 ? -13.435 48.452 32.538 1.00 50.22 73 ASN A CA 1
ATOM 574 C C . ASN A 1 73 ? -14.098 49.661 31.874 1.00 50.22 73 ASN A C 1
ATOM 576 O O . ASN A 1 73 ? -13.684 50.104 30.803 1.00 50.22 73 ASN A O 1
ATOM 580 N N . ILE A 1 74 ? -15.191 50.086 32.512 1.00 52.22 74 ILE A N 1
ATOM 581 C CA . ILE A 1 74 ? -15.695 51.465 32.501 1.00 52.22 74 ILE A CA 1
ATOM 582 C C . ILE A 1 74 ? -14.675 52.343 33.229 1.00 52.22 74 ILE A C 1
ATOM 584 O O . ILE A 1 74 ? -14.112 51.848 34.234 1.00 52.22 74 ILE A O 1
#

InterPro domains:
  IPR003613 U-box domain [PF04564] (1-48)
  IPR003613 U-box domain [PS51698] (1-65)
  IPR003613 U-box domain [SM00504] (1-54)
  IPR013083 Zinc finger, RING/FYVE/PHD-type [G3DSA:3.30.40.10] (1-68)
  IPR045132 Ubiquitin conjugation factor E4 [PTHR13931] (1-48)

Organism: Dictyocaulus viviparus (NCBI:txid29172)

Secondary structure (DSSP, 8-state):
--PPPSSEEE-TTS-EEEHHHHHHHHHH-SB-TTT--B--GGG-EES---HHHHTTSSSSSSSSSSSSSSSS--

Foldseek 3Di:
DPDDAPWWKAAPVRDIGHPVVVVVVCVVPQADPPPRHGHDPVRIHTPPPPVVPVPPPPDPPDPPPPPVPPVPDD